Protein AF-A0A2N5Y005-F1 (afdb_monomer_lite)

Sequence (172 aa):
MRNVFRSSLVSGSMVYIIANILSASIPFALLPILTRYLRPEEYGEVAMFQMLLAALVAVAGLSVAGAAGRKYYDKDNSLEELRQFIAACLQILSISTFVLLTLLLIFHESLSRWIGLDVQWLFWGIFVAISLIIIQLRLSQWQVRKKAGQFGAFQVFHGAFVIPPKNNRGFE

Structure (mmCIF, N/CA/C/O backbone):
data_AF-A0A2N5Y005-F1
#
_entry.id   AF-A0A2N5Y005-F1
#
loop_
_atom_site.group_PDB
_atom_site.id
_atom_site.type_symbol
_atom_site.label_atom_id
_atom_site.label_alt_id
_atom_site.label_comp_id
_atom_site.label_asym_id
_atom_site.label_entity_id
_atom_site.label_seq_id
_atom_site.pdbx_PDB_ins_code
_atom_site.Cartn_x
_atom_site.Cartn_y
_atom_site.Cartn_z
_atom_site.occupancy
_atom_site.B_iso_or_equiv
_atom_site.auth_seq_id
_atom_site.auth_comp_id
_atom_site.auth_asym_id
_atom_site.auth_atom_id
_atom_site.pdbx_PDB_model_num
ATOM 1 N N . MET A 1 1 ? -2.401 -5.654 45.974 1.00 39.78 1 MET A N 1
ATOM 2 C CA . MET A 1 1 ? -2.276 -6.562 44.811 1.00 39.78 1 MET A CA 1
ATOM 3 C C . MET A 1 1 ? -3.545 -6.471 43.956 1.00 39.78 1 MET A C 1
ATOM 5 O O . MET A 1 1 ? -4.529 -7.114 44.280 1.00 39.78 1 MET A O 1
ATOM 9 N N . ARG A 1 2 ? -3.580 -5.619 42.916 1.00 38.72 2 ARG A N 1
ATOM 10 C CA . ARG A 1 2 ? -4.723 -5.481 41.979 1.00 38.72 2 ARG A CA 1
ATOM 11 C C . ARG A 1 2 ? -4.360 -6.155 40.653 1.00 38.72 2 ARG A C 1
ATOM 13 O O . ARG A 1 2 ? -3.857 -5.508 39.743 1.00 38.72 2 ARG A O 1
ATOM 20 N N . ASN A 1 3 ? -4.580 -7.465 40.582 1.00 53.88 3 ASN A N 1
ATOM 21 C CA . ASN A 1 3 ? -4.293 -8.307 39.420 1.00 53.88 3 ASN A CA 1
ATOM 22 C C . ASN A 1 3 ? -5.612 -8.846 38.850 1.00 53.88 3 ASN A C 1
ATOM 24 O O . ASN A 1 3 ? -6.028 -9.922 39.244 1.00 53.88 3 ASN A O 1
ATOM 28 N N . VAL A 1 4 ? -6.284 -8.099 37.958 1.00 52.97 4 VAL A N 1
ATOM 29 C CA . VAL A 1 4 ? -7.359 -8.660 37.096 1.00 52.97 4 VAL A CA 1
ATOM 30 C C . VAL A 1 4 ? -7.500 -7.925 35.742 1.00 52.97 4 VAL A C 1
ATOM 32 O O . VAL A 1 4 ? -7.942 -8.517 34.768 1.00 52.97 4 VAL A O 1
ATOM 35 N N . PHE A 1 5 ? -7.048 -6.671 35.591 1.00 48.41 5 PHE A N 1
ATOM 36 C CA . PHE A 1 5 ? -7.276 -5.884 34.355 1.00 48.41 5 PHE A CA 1
ATOM 37 C C . PHE A 1 5 ? -6.270 -6.094 33.197 1.00 48.41 5 PHE A C 1
ATOM 39 O O . PHE A 1 5 ? -6.376 -5.428 32.169 1.00 48.41 5 PHE A O 1
ATOM 46 N N . ARG A 1 6 ? -5.295 -7.009 33.317 1.00 49.53 6 ARG A N 1
ATOM 47 C CA . ARG A 1 6 ? -4.251 -7.221 32.287 1.00 49.53 6 ARG A CA 1
ATOM 48 C C . ARG A 1 6 ? -4.608 -8.230 31.184 1.00 49.53 6 ARG A C 1
ATOM 50 O O . ARG A 1 6 ? -3.934 -8.235 30.161 1.00 49.53 6 ARG A O 1
ATOM 57 N N . SER A 1 7 ? -5.653 -9.048 31.326 1.00 51.34 7 SER A N 1
ATOM 58 C CA . SER A 1 7 ? -5.914 -10.146 30.376 1.00 51.34 7 SER A CA 1
ATOM 59 C C . SER A 1 7 ? -6.491 -9.693 29.025 1.00 51.34 7 SER A C 1
ATOM 61 O O . SER A 1 7 ? -6.103 -10.244 27.997 1.00 51.34 7 SER A O 1
ATOM 63 N N . SER A 1 8 ? -7.351 -8.665 28.973 1.00 49.62 8 SER A N 1
ATOM 64 C CA . SER A 1 8 ? -7.983 -8.251 27.702 1.00 49.62 8 SER A CA 1
ATOM 65 C C . SER A 1 8 ? -7.108 -7.332 26.834 1.00 49.62 8 SER A C 1
ATOM 67 O O . SER A 1 8 ? -7.151 -7.427 25.609 1.00 49.62 8 SER A O 1
ATOM 69 N N . LEU A 1 9 ? -6.265 -6.490 27.447 1.00 52.00 9 LEU A N 1
ATOM 70 C CA . LEU A 1 9 ? -5.318 -5.605 26.745 1.00 52.00 9 LEU A CA 1
ATOM 71 C C . LEU A 1 9 ? -4.135 -6.371 26.145 1.00 52.00 9 LEU A C 1
ATOM 73 O O . LEU A 1 9 ? -3.714 -6.061 25.030 1.00 52.00 9 LEU A O 1
ATOM 77 N N . VAL A 1 10 ? -3.636 -7.384 26.859 1.00 56.62 10 VAL A N 1
ATOM 78 C CA . VAL A 1 10 ? -2.574 -8.272 26.367 1.00 56.62 10 VAL A CA 1
ATOM 79 C C . VAL A 1 10 ? -3.123 -9.178 25.263 1.00 56.62 10 VAL A C 1
ATOM 81 O O . VAL A 1 10 ? -2.525 -9.254 24.198 1.00 56.62 10 VAL A O 1
ATOM 84 N N . SER A 1 11 ? -4.307 -9.773 25.455 1.00 59.19 11 SER A N 1
ATOM 85 C CA . SER A 1 11 ? -4.930 -10.643 24.446 1.00 59.19 11 SER A CA 1
ATOM 86 C C . SER A 1 11 ? -5.268 -9.898 23.145 1.00 59.19 11 SER A C 1
ATOM 88 O O . SER A 1 11 ? -4.892 -10.343 22.063 1.00 59.19 11 SER A O 1
ATOM 90 N N . GLY A 1 12 ? -5.890 -8.714 23.230 1.00 61.34 12 GLY A N 1
ATOM 91 C CA . GLY A 1 12 ? -6.238 -7.922 22.046 1.00 61.34 12 GLY A CA 1
ATOM 92 C C . GLY A 1 12 ? -5.015 -7.444 21.260 1.00 61.34 12 GLY A C 1
ATOM 93 O O . GLY A 1 12 ? -4.981 -7.586 20.041 1.00 61.34 12 GLY A O 1
ATOM 94 N N . SER A 1 13 ? -3.993 -6.925 21.950 1.00 70.69 13 SER A N 1
ATOM 95 C CA . SER A 1 13 ? -2.748 -6.447 21.325 1.00 70.69 13 SER A CA 1
ATOM 96 C C . SER A 1 13 ? -1.946 -7.579 20.678 1.00 70.69 13 SER A C 1
ATOM 98 O O . SER A 1 13 ? -1.415 -7.392 19.584 1.00 70.69 13 SER A O 1
ATOM 100 N N . MET A 1 14 ? -1.918 -8.770 21.293 1.00 75.38 14 MET A N 1
ATOM 101 C CA . MET A 1 14 ? -1.288 -9.961 20.709 1.00 75.38 14 MET A CA 1
ATOM 102 C C . MET A 1 14 ? -1.894 -10.322 19.355 1.00 75.38 14 MET A C 1
ATOM 104 O O . MET A 1 14 ? -1.151 -10.627 18.430 1.00 75.38 14 MET A O 1
ATOM 108 N N . VAL A 1 15 ? -3.222 -10.254 19.209 1.00 72.25 15 VAL A N 1
ATOM 109 C CA . VAL A 1 15 ? -3.887 -10.579 17.936 1.00 72.25 15 VAL A CA 1
ATOM 110 C C . VAL A 1 15 ? -3.447 -9.623 16.825 1.00 72.25 15 VAL A C 1
ATOM 112 O O . VAL A 1 15 ? -3.157 -10.077 15.722 1.00 72.25 15 VAL A O 1
ATOM 115 N N . TYR A 1 16 ? -3.324 -8.322 17.108 1.00 68.75 16 TYR A N 1
ATOM 116 C CA . TYR A 1 16 ? -2.822 -7.353 16.126 1.00 68.75 16 TYR A CA 1
ATOM 117 C C . TYR A 1 16 ? -1.354 -7.601 15.763 1.00 68.75 16 TYR A C 1
ATOM 119 O O . TYR A 1 16 ? -0.997 -7.525 14.589 1.00 68.75 16 TYR A O 1
ATOM 127 N N . ILE A 1 17 ? -0.498 -7.905 16.744 1.00 77.69 17 ILE A N 1
ATOM 128 C CA . ILE A 1 17 ? 0.925 -8.189 16.502 1.00 77.69 17 ILE A CA 1
ATOM 129 C C . ILE A 1 17 ? 1.074 -9.457 15.655 1.00 77.69 17 ILE A C 1
ATOM 131 O O . ILE A 1 17 ? 1.759 -9.438 14.636 1.00 77.69 17 ILE A O 1
ATOM 135 N N . ILE A 1 18 ? 0.381 -10.533 16.030 1.00 79.19 18 ILE A N 1
ATOM 136 C CA . ILE A 1 18 ? 0.408 -11.811 15.314 1.00 79.19 18 ILE A CA 1
ATOM 137 C C . ILE A 1 18 ? -0.129 -11.638 13.887 1.00 79.19 18 ILE A C 1
ATOM 139 O O . ILE A 1 18 ? 0.509 -12.108 12.950 1.00 79.19 18 ILE A O 1
ATOM 143 N N . ALA A 1 19 ? -1.239 -10.917 13.693 1.00 73.94 19 ALA A N 1
ATOM 144 C CA . ALA A 1 19 ? -1.793 -10.651 12.363 1.00 73.94 19 ALA A CA 1
ATOM 145 C C . ALA A 1 19 ? -0.818 -9.878 11.458 1.00 73.94 19 ALA A C 1
ATOM 147 O O . ALA A 1 19 ? -0.651 -10.234 10.292 1.00 73.94 19 ALA A O 1
ATOM 148 N N . ASN A 1 20 ? -0.129 -8.868 11.999 1.00 75.56 20 ASN A N 1
ATOM 149 C CA . ASN A 1 20 ? 0.890 -8.127 11.255 1.00 75.56 20 ASN A CA 1
ATOM 150 C C . ASN A 1 20 ? 2.090 -9.014 10.890 1.00 75.56 20 ASN A C 1
ATOM 152 O O . ASN A 1 20 ? 2.533 -8.990 9.744 1.00 75.56 20 ASN A O 1
ATOM 156 N N . ILE A 1 21 ? 2.589 -9.827 11.830 1.00 81.06 21 ILE A N 1
ATOM 157 C CA . ILE A 1 21 ? 3.713 -10.745 11.582 1.00 81.06 21 ILE A CA 1
ATOM 158 C C . ILE A 1 21 ? 3.340 -11.784 10.520 1.00 81.06 21 ILE A C 1
ATOM 160 O O . ILE A 1 21 ? 4.115 -12.003 9.589 1.00 81.06 21 ILE A O 1
ATOM 164 N N . LEU A 1 22 ? 2.155 -12.397 10.612 1.00 77.56 22 LEU A N 1
ATOM 165 C CA . LEU A 1 22 ? 1.670 -13.345 9.603 1.00 77.56 22 LEU A CA 1
ATOM 166 C C . LEU A 1 22 ? 1.527 -12.684 8.229 1.00 77.56 22 LEU A C 1
ATOM 168 O O . LEU A 1 22 ? 1.987 -13.227 7.231 1.00 77.56 22 LEU A O 1
ATOM 172 N N . SER A 1 23 ? 0.950 -11.484 8.167 1.00 73.69 23 SER A N 1
ATOM 173 C CA . SER A 1 23 ? 0.810 -10.766 6.900 1.00 73.69 23 SER A CA 1
ATOM 174 C C . SER A 1 23 ? 2.157 -10.383 6.280 1.00 73.69 23 SER A C 1
ATOM 176 O O . SER A 1 23 ? 2.250 -10.342 5.057 1.00 73.69 23 SER A O 1
ATOM 178 N N . ALA A 1 24 ? 3.182 -10.093 7.087 1.00 76.31 24 ALA A N 1
ATOM 179 C CA . ALA A 1 24 ? 4.519 -9.741 6.605 1.00 76.31 24 ALA A CA 1
ATOM 180 C C . ALA A 1 24 ? 5.369 -10.967 6.227 1.00 76.31 24 ALA A C 1
ATOM 182 O O . ALA A 1 24 ? 6.251 -10.878 5.375 1.00 76.31 24 ALA A O 1
ATOM 183 N N . SER A 1 25 ? 5.102 -12.125 6.833 1.00 78.94 25 SER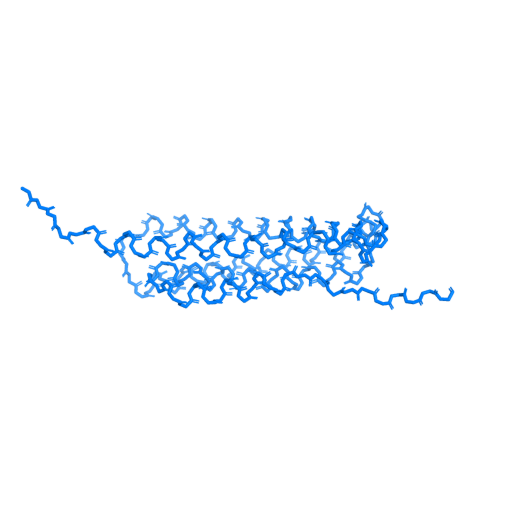 A N 1
ATOM 184 C CA . SER A 1 25 ? 5.840 -13.362 6.552 1.00 78.94 25 SER A CA 1
ATOM 185 C C . SER A 1 25 ? 5.429 -14.020 5.236 1.00 78.94 25 SER A C 1
ATOM 187 O O . SER A 1 25 ? 6.258 -14.697 4.635 1.00 78.94 25 SER A O 1
ATOM 189 N N . ILE A 1 26 ? 4.213 -13.767 4.736 1.00 77.81 26 ILE A N 1
ATOM 190 C CA . ILE A 1 26 ? 3.773 -14.241 3.414 1.00 77.81 26 ILE A CA 1
ATOM 191 C C . ILE A 1 26 ? 4.687 -13.735 2.279 1.00 77.81 26 ILE A C 1
ATOM 193 O O . ILE A 1 26 ? 5.285 -14.576 1.605 1.00 77.81 26 I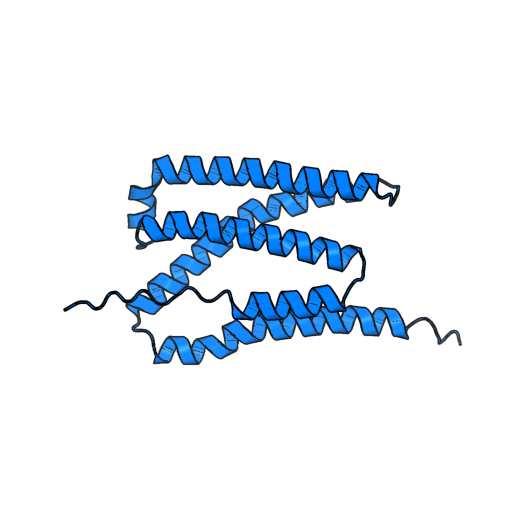LE A O 1
ATOM 197 N N . PRO A 1 27 ? 4.864 -12.413 2.054 1.00 70.00 27 PRO A N 1
ATOM 198 C CA . PRO A 1 27 ? 5.745 -11.929 0.994 1.00 70.00 27 PRO A CA 1
ATOM 199 C C . PRO A 1 27 ? 7.201 -12.353 1.218 1.00 70.00 27 PRO A C 1
ATOM 201 O O . PRO A 1 27 ? 7.883 -12.677 0.252 1.00 70.00 27 PRO A O 1
ATOM 204 N N . PHE A 1 28 ? 7.661 -12.445 2.472 1.00 78.00 28 PHE A N 1
ATOM 205 C CA . PHE A 1 28 ? 9.010 -12.921 2.794 1.00 78.00 28 PHE A CA 1
ATOM 206 C C . PHE A 1 28 ? 9.236 -14.388 2.397 1.00 78.00 28 PHE A C 1
ATOM 208 O O . PHE A 1 28 ? 10.248 -14.710 1.779 1.00 78.00 28 PHE A O 1
ATOM 215 N N . ALA A 1 29 ? 8.283 -15.274 2.696 1.00 79.94 29 ALA A N 1
ATOM 216 C CA . ALA A 1 29 ? 8.332 -16.676 2.282 1.00 79.94 29 ALA A CA 1
ATOM 217 C C . ALA A 1 29 ? 8.223 -16.836 0.759 1.00 79.94 29 ALA A C 1
ATOM 219 O O . ALA A 1 29 ? 8.727 -17.808 0.198 1.00 79.94 29 ALA A O 1
ATOM 220 N N . LEU A 1 30 ? 7.591 -15.873 0.083 1.00 73.62 30 LEU A N 1
ATOM 221 C CA . LEU A 1 30 ? 7.469 -15.878 -1.365 1.00 73.62 30 LEU A CA 1
ATOM 222 C C . LEU A 1 30 ? 8.739 -15.434 -2.093 1.00 73.62 30 LEU A C 1
ATOM 224 O O . LEU A 1 30 ? 8.933 -15.850 -3.232 1.00 73.62 30 LEU A O 1
ATOM 228 N N . LEU A 1 31 ? 9.612 -14.638 -1.465 1.00 75.50 31 LEU A N 1
ATOM 229 C CA . LEU A 1 31 ? 10.877 -14.192 -2.064 1.00 75.50 31 LEU A CA 1
ATOM 230 C C . LEU A 1 31 ? 11.714 -15.347 -2.649 1.00 75.50 31 LEU A C 1
ATOM 232 O O . LEU A 1 31 ? 12.024 -15.275 -3.835 1.00 75.50 31 LEU A O 1
ATOM 236 N N . PRO A 1 32 ? 12.045 -16.430 -1.912 1.00 74.75 32 PRO A N 1
ATOM 237 C CA . PRO A 1 32 ? 12.826 -17.544 -2.463 1.00 74.75 32 PRO A CA 1
ATOM 238 C C . PRO A 1 32 ? 12.106 -18.321 -3.576 1.00 74.75 32 PRO A C 1
ATOM 240 O O . PRO A 1 32 ? 12.751 -18.971 -4.396 1.00 74.75 32 PRO A O 1
ATOM 243 N N . ILE A 1 33 ? 10.770 -18.276 -3.616 1.00 76.50 33 ILE A N 1
ATOM 244 C CA . ILE A 1 33 ? 9.982 -18.880 -4.697 1.00 76.50 33 ILE A CA 1
ATOM 245 C C . ILE A 1 33 ? 10.078 -17.988 -5.939 1.00 76.50 33 ILE A C 1
ATOM 247 O O . ILE A 1 33 ? 10.427 -18.466 -7.015 1.00 76.50 33 ILE A O 1
ATOM 251 N N . LEU A 1 34 ? 9.835 -16.686 -5.782 1.00 66.12 34 LEU A N 1
ATOM 252 C CA . LEU A 1 34 ? 9.917 -15.693 -6.851 1.00 66.12 34 LEU A CA 1
ATOM 253 C C . LEU A 1 34 ? 11.309 -15.678 -7.493 1.00 66.12 34 LEU A C 1
ATOM 255 O O . LEU A 1 34 ? 11.400 -15.740 -8.712 1.00 66.12 34 LEU A O 1
ATOM 259 N N . THR A 1 35 ? 12.385 -15.696 -6.703 1.00 72.00 35 THR A N 1
ATOM 260 C CA . THR A 1 35 ? 13.763 -15.685 -7.227 1.00 72.00 35 THR A CA 1
ATOM 261 C C . THR A 1 35 ? 14.164 -16.971 -7.950 1.00 72.00 35 THR A C 1
ATOM 263 O O . THR A 1 35 ? 15.114 -16.954 -8.727 1.00 72.00 35 THR A O 1
ATOM 266 N N . ARG A 1 36 ? 13.456 -18.086 -7.726 1.00 73.19 36 ARG A N 1
ATOM 267 C CA . ARG A 1 36 ? 13.682 -19.348 -8.447 1.00 73.19 36 ARG A CA 1
ATOM 268 C C . ARG A 1 36 ? 12.839 -19.467 -9.719 1.00 73.19 36 ARG A C 1
ATOM 270 O O . ARG A 1 36 ? 13.262 -20.134 -10.658 1.00 73.19 36 ARG A O 1
ATOM 277 N N . TYR A 1 37 ? 11.643 -18.879 -9.731 1.00 72.38 37 TYR A N 1
ATOM 278 C CA . TYR A 1 37 ? 10.674 -19.014 -10.826 1.00 72.38 37 TYR A CA 1
ATOM 279 C C . TYR A 1 37 ? 10.672 -17.847 -11.821 1.00 72.38 37 TYR A C 1
ATOM 281 O O . TYR A 1 37 ? 10.118 -18.005 -12.911 1.00 72.38 37 TYR A O 1
ATOM 289 N N . LEU A 1 38 ? 11.241 -16.696 -11.459 1.00 69.19 38 LEU A N 1
ATOM 290 C CA . LEU A 1 38 ? 11.331 -15.514 -12.316 1.00 69.19 38 LEU A CA 1
ATOM 291 C C . LEU A 1 38 ? 12.764 -15.307 -12.790 1.00 69.19 38 LEU A C 1
ATOM 293 O O . LEU A 1 38 ? 13.719 -15.463 -12.026 1.00 69.19 38 LEU A O 1
ATOM 297 N N . ARG A 1 39 ? 12.905 -14.901 -14.050 1.00 77.25 39 ARG A N 1
ATOM 298 C CA . ARG A 1 39 ? 14.172 -14.376 -14.560 1.00 77.25 39 ARG A CA 1
ATOM 299 C C . ARG A 1 39 ? 14.490 -13.034 -13.883 1.00 77.25 39 ARG A C 1
ATOM 301 O O . ARG A 1 39 ? 13.566 -12.347 -13.437 1.00 77.25 39 ARG A O 1
ATOM 308 N N . PRO A 1 40 ? 15.769 -12.623 -13.823 1.00 73.88 40 PRO A N 1
ATOM 309 C CA . PRO A 1 40 ? 16.162 -11.344 -13.231 1.00 73.88 40 PRO A CA 1
ATOM 310 C C . PRO A 1 40 ? 15.394 -10.143 -13.801 1.00 73.88 40 PRO A C 1
ATOM 312 O O . PRO A 1 40 ? 15.036 -9.245 -13.041 1.00 73.88 40 PRO A O 1
ATOM 315 N N . GLU A 1 41 ? 15.085 -10.150 -15.104 1.00 74.69 41 GLU A N 1
ATOM 316 C CA . GLU A 1 41 ? 14.300 -9.082 -15.738 1.00 74.69 41 GLU A CA 1
ATOM 317 C C . GLU A 1 41 ? 12.854 -9.032 -15.213 1.00 74.69 41 GLU A C 1
ATOM 319 O O . GLU A 1 41 ? 12.359 -7.973 -14.837 1.00 74.69 41 GLU A O 1
ATOM 324 N N . GLU A 1 42 ? 12.192 -10.188 -15.111 1.00 73.44 42 GLU A N 1
ATOM 325 C CA . GLU A 1 42 ? 10.796 -10.300 -14.661 1.00 73.44 42 GLU A CA 1
ATOM 326 C C . GLU A 1 42 ? 10.652 -9.954 -13.170 1.00 73.44 42 GLU A C 1
ATOM 328 O O . GLU A 1 42 ? 9.662 -9.360 -12.745 1.00 73.44 42 GLU A O 1
ATOM 333 N N . TYR A 1 43 ? 11.660 -10.291 -12.360 1.00 76.88 43 TYR A N 1
ATOM 334 C CA . TYR A 1 43 ? 11.717 -9.874 -10.960 1.00 76.88 43 TYR A CA 1
ATOM 335 C C . TYR A 1 43 ? 11.937 -8.357 -10.823 1.00 76.88 43 TYR A C 1
ATOM 337 O O . TYR A 1 43 ? 11.376 -7.732 -9.921 1.00 76.88 43 TYR A O 1
ATOM 345 N N . GLY A 1 44 ? 12.706 -7.756 -11.738 1.00 79.56 44 GLY A N 1
ATOM 346 C CA . GLY A 1 44 ? 12.901 -6.310 -11.821 1.00 79.56 44 GLY A CA 1
ATOM 347 C C . GLY A 1 44 ? 11.588 -5.554 -12.032 1.00 79.56 44 GLY A C 1
ATOM 348 O O . GLY A 1 44 ? 11.297 -4.624 -11.281 1.00 79.56 44 GLY A O 1
ATOM 349 N N . GLU A 1 45 ? 10.750 -5.996 -12.975 1.00 81.50 45 GLU A N 1
ATOM 350 C CA . GLU A 1 45 ? 9.426 -5.397 -13.216 1.00 81.50 45 GLU A CA 1
ATOM 351 C C . GLU A 1 45 ? 8.531 -5.457 -11.966 1.00 81.50 45 GLU A C 1
ATOM 353 O O . GLU A 1 45 ? 7.923 -4.459 -11.571 1.00 81.50 45 GLU A O 1
ATOM 358 N N . VAL A 1 46 ? 8.496 -6.608 -11.287 1.00 80.56 46 VAL A N 1
ATOM 359 C CA . VAL A 1 46 ? 7.730 -6.804 -10.044 1.00 80.56 46 VAL A CA 1
ATOM 360 C C . VAL A 1 46 ? 8.212 -5.863 -8.937 1.00 80.56 46 VAL A C 1
ATOM 362 O O . VAL A 1 46 ? 7.395 -5.245 -8.250 1.00 80.56 46 VAL A O 1
ATOM 365 N N . ALA A 1 47 ? 9.528 -5.727 -8.767 1.00 81.38 47 ALA A N 1
ATOM 366 C CA . ALA A 1 47 ? 10.116 -4.845 -7.764 1.00 81.38 47 ALA A CA 1
ATOM 367 C C . ALA A 1 47 ? 9.815 -3.366 -8.055 1.00 81.38 47 ALA A C 1
ATOM 369 O O . ALA A 1 47 ? 9.423 -2.626 -7.149 1.00 81.38 47 ALA A O 1
ATOM 370 N N . MET A 1 48 ? 9.921 -2.942 -9.319 1.00 85.81 48 MET A N 1
ATOM 371 C CA . MET A 1 48 ? 9.570 -1.582 -9.740 1.00 85.81 48 MET A CA 1
ATOM 372 C C . MET A 1 48 ? 8.082 -1.293 -9.530 1.00 85.81 48 MET A C 1
ATOM 374 O O . MET A 1 48 ? 7.719 -0.218 -9.048 1.00 85.81 48 MET A O 1
ATOM 378 N N . PHE A 1 49 ? 7.215 -2.267 -9.811 1.00 84.44 49 PHE A N 1
ATOM 379 C CA . PHE A 1 49 ? 5.784 -2.143 -9.560 1.00 84.44 49 PHE A CA 1
ATOM 380 C C . PHE A 1 49 ? 5.477 -2.025 -8.060 1.00 84.44 49 PHE A C 1
ATOM 382 O O . PHE A 1 49 ? 4.685 -1.174 -7.659 1.00 84.44 49 PHE A O 1
ATOM 389 N N . GLN A 1 50 ? 6.141 -2.809 -7.205 1.00 82.69 50 GLN A N 1
ATOM 390 C CA . GLN A 1 50 ? 6.005 -2.669 -5.751 1.00 82.69 50 GLN A CA 1
ATOM 391 C C . GLN A 1 50 ? 6.487 -1.308 -5.243 1.00 82.69 50 GLN A C 1
ATOM 393 O O . GLN A 1 50 ? 5.838 -0.718 -4.379 1.00 82.69 50 GLN A O 1
ATOM 398 N N . MET A 1 51 ? 7.588 -0.784 -5.785 1.00 85.94 51 MET A N 1
ATOM 399 C CA . MET A 1 51 ? 8.083 0.548 -5.439 1.00 85.94 51 MET A CA 1
ATOM 400 C C . MET A 1 51 ? 7.076 1.637 -5.831 1.00 85.94 51 MET A C 1
ATOM 402 O O . MET A 1 51 ? 6.777 2.518 -5.022 1.00 85.94 51 MET A O 1
ATOM 406 N N . LEU A 1 52 ? 6.496 1.540 -7.032 1.00 86.69 52 LEU A N 1
ATOM 407 C CA . LEU A 1 52 ? 5.422 2.424 -7.486 1.00 86.69 52 LEU A CA 1
ATOM 408 C C . LEU A 1 52 ? 4.216 2.358 -6.541 1.00 86.69 52 LEU A C 1
ATOM 410 O O . LEU A 1 52 ? 3.731 3.396 -6.091 1.00 86.69 52 LEU A O 1
ATOM 414 N N . LEU A 1 53 ? 3.753 1.153 -6.197 1.00 85.50 53 LEU A N 1
ATOM 415 C CA . LEU A 1 53 ? 2.648 0.967 -5.257 1.00 85.50 53 LEU A CA 1
ATOM 416 C C . LEU A 1 53 ? 2.951 1.581 -3.890 1.00 85.50 53 LEU A C 1
ATOM 418 O O . LEU A 1 53 ? 2.102 2.279 -3.340 1.00 85.50 53 LEU A O 1
ATOM 422 N N . ALA A 1 54 ? 4.151 1.365 -3.349 1.00 85.06 54 ALA A N 1
ATOM 423 C CA . ALA A 1 54 ? 4.559 1.938 -2.072 1.00 85.06 54 ALA A CA 1
ATOM 424 C C . ALA A 1 54 ? 4.539 3.473 -2.111 1.00 85.06 54 ALA A C 1
ATOM 426 O O . ALA A 1 54 ? 4.026 4.098 -1.184 1.00 85.06 54 ALA A O 1
ATOM 427 N N . ALA A 1 55 ? 5.023 4.083 -3.197 1.00 85.75 55 ALA A N 1
ATOM 428 C CA . ALA A 1 55 ? 4.984 5.530 -3.384 1.00 85.75 55 ALA A CA 1
ATOM 429 C C . ALA A 1 55 ? 3.542 6.063 -3.465 1.00 85.75 55 ALA A C 1
ATOM 431 O O . ALA A 1 55 ? 3.192 7.003 -2.751 1.00 85.75 55 ALA A O 1
ATOM 432 N N . LEU A 1 56 ? 2.682 5.433 -4.274 1.00 83.62 56 LEU A N 1
ATOM 433 C CA . LEU A 1 56 ? 1.270 5.813 -4.413 1.00 83.62 56 LEU A CA 1
ATOM 434 C C . LEU A 1 56 ? 0.520 5.697 -3.079 1.00 83.62 56 LEU A C 1
ATOM 436 O O . LEU A 1 56 ? -0.191 6.618 -2.671 1.00 83.62 56 LEU A O 1
ATOM 440 N N . VAL A 1 57 ? 0.720 4.586 -2.367 1.00 83.12 57 VAL A N 1
ATOM 441 C CA . VAL A 1 57 ? 0.121 4.348 -1.051 1.00 83.12 57 VAL A CA 1
ATOM 442 C C . VAL A 1 57 ? 0.683 5.307 -0.005 1.00 83.12 57 VAL A C 1
ATOM 444 O O . VAL A 1 57 ? -0.070 5.716 0.866 1.00 83.12 57 VAL A O 1
ATOM 447 N N . ALA A 1 58 ? 1.951 5.718 -0.071 1.00 83.94 58 ALA A N 1
ATOM 448 C CA . ALA A 1 58 ? 2.513 6.702 0.857 1.00 83.94 58 ALA A CA 1
ATOM 449 C C . ALA A 1 58 ? 1.897 8.096 0.658 1.00 83.94 58 ALA A C 1
ATOM 451 O O . ALA A 1 58 ? 1.457 8.721 1.626 1.00 83.94 58 ALA A O 1
ATOM 452 N N . VAL A 1 59 ? 1.793 8.552 -0.596 1.00 77.62 59 VAL A N 1
ATOM 453 C CA . VAL A 1 59 ? 1.152 9.833 -0.945 1.00 77.62 59 VAL A CA 1
ATOM 454 C C . VAL A 1 59 ? -0.304 9.848 -0.480 1.00 77.62 59 VAL A C 1
ATOM 456 O O . VAL A 1 59 ? -0.759 10.815 0.131 1.00 77.62 59 VAL A O 1
ATOM 459 N N . ALA A 1 60 ? -1.029 8.754 -0.698 1.00 72.19 60 ALA A N 1
ATOM 460 C CA . ALA A 1 60 ? -2.402 8.628 -0.230 1.00 72.19 60 ALA A CA 1
ATOM 461 C C . ALA A 1 60 ? -2.524 8.274 1.268 1.00 72.19 60 ALA A C 1
ATOM 463 O O . ALA A 1 60 ? -3.543 8.535 1.895 1.00 72.19 60 ALA A O 1
ATOM 464 N N . GLY A 1 61 ? -1.494 7.717 1.897 1.00 67.81 61 GLY A N 1
ATOM 465 C CA . GLY A 1 61 ? -1.447 7.431 3.334 1.00 67.81 61 GLY A CA 1
ATOM 466 C C . GLY A 1 61 ? -1.387 8.713 4.161 1.00 67.81 61 GLY A C 1
ATOM 467 O O . GLY A 1 61 ? -1.972 8.793 5.245 1.00 67.81 61 GLY A O 1
ATOM 468 N N . LEU A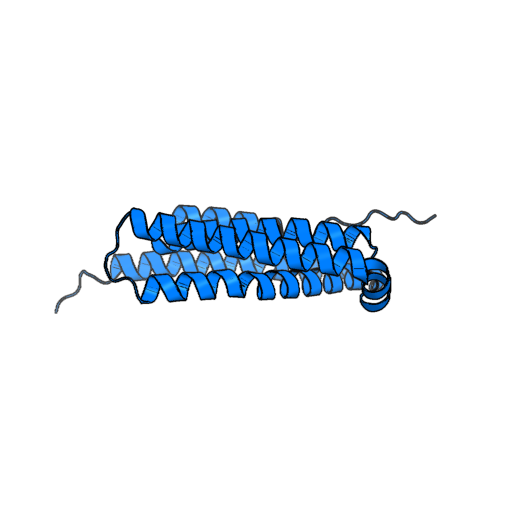 1 62 ? -0.798 9.769 3.593 1.00 67.88 62 LEU A N 1
ATOM 469 C CA . LEU A 1 62 ? -0.858 11.128 4.130 1.00 67.88 62 LEU A CA 1
ATOM 470 C C . LEU A 1 62 ? -2.310 11.604 4.332 1.00 67.88 62 LEU A C 1
ATOM 472 O O . LEU A 1 62 ? -2.601 12.360 5.259 1.00 67.88 62 LEU A O 1
ATOM 476 N N . SER A 1 63 ? -3.248 11.099 3.522 1.00 69.06 63 SER A N 1
ATOM 477 C CA . SER A 1 63 ? -4.684 11.370 3.649 1.00 69.06 63 SER A CA 1
ATOM 478 C C . SER A 1 63 ? -5.274 10.832 4.955 1.00 69.06 63 SER A C 1
ATOM 480 O O . SER A 1 63 ? -6.094 11.496 5.591 1.00 69.06 63 SER A O 1
ATOM 482 N N . VAL A 1 64 ? -4.822 9.653 5.388 1.00 66.94 64 VAL A N 1
ATOM 483 C CA . VAL A 1 64 ? -5.248 9.027 6.648 1.00 66.94 64 VAL A CA 1
ATOM 484 C C . VAL A 1 64 ? -4.661 9.778 7.841 1.00 66.94 64 VAL A C 1
ATOM 486 O O . VAL A 1 64 ? -5.368 10.015 8.819 1.00 66.94 64 VAL A O 1
ATOM 489 N N . ALA A 1 65 ? -3.400 10.212 7.747 1.00 67.00 65 ALA A N 1
ATOM 490 C CA . ALA A 1 65 ? -2.762 11.036 8.774 1.00 67.00 65 ALA A CA 1
ATOM 491 C C . ALA A 1 65 ? -3.480 12.388 8.953 1.00 67.00 65 ALA A C 1
ATOM 493 O O . ALA A 1 65 ? -3.759 12.791 10.082 1.00 67.00 65 ALA A O 1
ATOM 494 N N . GLY A 1 66 ? -3.865 13.048 7.854 1.00 65.19 66 GLY A N 1
ATOM 495 C CA . GLY A 1 66 ? -4.637 14.295 7.893 1.00 65.19 66 GLY A CA 1
ATOM 496 C C . GLY A 1 66 ? -6.025 14.132 8.523 1.00 65.19 66 GLY A C 1
ATOM 497 O O . GLY A 1 66 ? -6.448 14.960 9.333 1.00 65.19 66 GLY A O 1
ATOM 498 N N . ALA A 1 67 ? -6.725 13.036 8.220 1.00 67.88 67 ALA A N 1
ATOM 499 C CA . ALA A 1 67 ? -8.007 12.726 8.851 1.00 67.88 67 ALA A CA 1
ATOM 500 C C . ALA A 1 67 ? -7.856 12.369 10.343 1.00 67.88 67 ALA A C 1
ATOM 502 O O . ALA A 1 67 ? -8.690 12.758 11.163 1.00 67.88 67 ALA A O 1
ATOM 503 N N . ALA A 1 68 ? -6.780 11.667 10.715 1.00 64.12 68 ALA A N 1
ATOM 504 C CA . ALA A 1 68 ? -6.482 11.328 12.106 1.00 64.12 68 ALA A CA 1
ATOM 505 C C . ALA A 1 68 ? -6.162 12.576 12.942 1.00 64.12 68 ALA A C 1
ATOM 507 O O . ALA A 1 68 ? -6.571 12.648 14.099 1.00 64.12 68 ALA A O 1
ATOM 508 N N . GLY A 1 69 ? -5.516 13.581 12.338 1.00 61.44 69 GLY A N 1
ATOM 509 C CA . GLY A 1 69 ? -5.306 14.894 12.945 1.00 61.44 69 GLY A CA 1
ATOM 510 C C . GLY A 1 69 ? -6.616 15.564 13.365 1.00 61.44 69 GLY A C 1
ATOM 511 O O . GLY A 1 69 ? -6.717 16.016 14.500 1.00 61.44 69 GLY A O 1
ATOM 512 N N . ARG A 1 70 ? -7.660 15.545 12.519 1.00 65.19 70 ARG A N 1
ATOM 513 C CA . ARG A 1 70 ? -8.988 16.063 12.913 1.00 65.19 70 ARG A CA 1
ATOM 514 C C . ARG A 1 70 ? -9.595 15.285 14.077 1.00 65.19 70 ARG A C 1
ATOM 516 O O . ARG A 1 70 ? -10.072 15.894 15.024 1.00 65.19 70 ARG A O 1
ATOM 523 N N . LYS A 1 71 ? -9.508 13.951 14.039 1.00 62.94 71 LYS A N 1
ATOM 524 C CA . LYS A 1 71 ? -10.005 13.078 15.113 1.00 62.94 71 LYS A CA 1
ATOM 525 C C . LYS A 1 71 ? -9.337 13.350 16.469 1.00 62.94 71 LYS A C 1
ATOM 527 O O . LYS A 1 71 ? -9.949 13.119 17.498 1.00 62.94 71 LYS A O 1
ATOM 532 N N . TYR A 1 72 ? -8.081 13.797 16.487 1.00 56.25 72 TYR A N 1
ATOM 533 C CA . TYR A 1 72 ? -7.363 14.076 17.735 1.00 56.25 72 TYR A CA 1
ATOM 534 C C . TYR A 1 72 ? -7.821 15.379 18.417 1.00 56.25 72 TYR A C 1
ATOM 536 O O . TYR A 1 72 ? -7.628 15.540 19.620 1.00 56.25 72 TYR A O 1
ATOM 544 N N . TYR A 1 73 ? -8.415 16.306 17.660 1.00 57.94 73 TYR A N 1
ATOM 545 C CA . TYR A 1 73 ? -8.878 17.599 18.173 1.00 57.94 73 TYR A CA 1
ATOM 546 C C . TYR A 1 73 ? -10.354 17.609 18.588 1.00 57.94 73 TYR A C 1
ATOM 548 O O . TYR A 1 73 ? -10.742 18.463 19.385 1.00 57.94 73 TYR A O 1
ATOM 556 N N . ASP A 1 74 ? -11.142 16.651 18.106 1.00 60.81 74 ASP A N 1
ATOM 557 C CA . ASP A 1 74 ? -12.545 16.472 18.474 1.00 60.81 74 ASP A CA 1
ATOM 558 C C . ASP A 1 74 ? -12.652 15.544 19.698 1.00 60.81 74 ASP A C 1
ATOM 560 O O . ASP A 1 74 ? -12.048 14.471 19.759 1.00 60.81 74 ASP A O 1
ATOM 564 N N . LYS A 1 75 ? -13.302 16.032 20.760 1.00 54.19 75 LYS A N 1
ATOM 565 C CA . LYS A 1 75 ? -13.223 15.452 22.113 1.00 54.19 75 LYS A CA 1
ATOM 566 C C . LYS A 1 75 ? -14.335 14.450 22.440 1.00 54.19 75 LYS A C 1
ATOM 568 O O . LYS A 1 75 ? -14.350 13.971 23.575 1.00 54.19 75 LYS A O 1
ATOM 573 N N . ASP A 1 76 ? -15.229 14.095 21.516 1.00 56.00 76 ASP A N 1
ATOM 574 C CA . ASP A 1 76 ? -16.474 13.412 21.874 1.00 56.00 76 ASP A CA 1
ATOM 575 C C . ASP A 1 76 ? -16.782 12.201 20.977 1.00 56.00 76 ASP A C 1
ATOM 577 O O . ASP A 1 76 ? -17.458 12.317 19.961 1.00 56.00 76 ASP A O 1
ATOM 581 N N . ASN A 1 77 ? -16.326 11.009 21.403 1.00 58.69 77 ASN A N 1
ATOM 582 C CA . ASN A 1 77 ? -16.393 9.707 20.703 1.00 58.69 77 ASN A CA 1
ATOM 583 C C . ASN A 1 77 ? -17.816 9.265 20.273 1.00 58.69 77 ASN A C 1
ATOM 585 O O . ASN A 1 77 ? -18.352 8.257 20.745 1.00 58.69 77 ASN A O 1
ATOM 589 N N . SER A 1 78 ? -18.427 9.982 19.342 1.00 66.06 78 SER A N 1
ATOM 590 C CA . SER A 1 78 ? -19.775 9.769 18.840 1.00 66.06 78 SER A CA 1
ATOM 591 C C . SER A 1 78 ? -19.737 9.075 17.476 1.00 66.06 78 SER A C 1
ATOM 593 O O . SER A 1 78 ? -18.745 9.098 16.742 1.00 66.06 78 SER A O 1
ATOM 595 N N . LEU A 1 79 ? -20.842 8.418 17.109 1.00 68.19 79 LEU A N 1
ATOM 596 C CA . LEU A 1 79 ? -21.010 7.822 15.775 1.00 68.19 79 LEU A CA 1
ATOM 597 C C . LEU A 1 79 ? -20.851 8.860 14.646 1.00 68.19 79 LEU A C 1
ATOM 599 O O . LEU A 1 79 ? -20.437 8.500 13.541 1.00 68.19 79 LEU A O 1
ATOM 603 N N . GLU A 1 80 ? -21.149 10.126 14.944 1.00 70.12 80 GLU A N 1
ATOM 604 C CA . GLU A 1 80 ? -21.016 11.278 14.054 1.00 70.12 80 GLU A CA 1
ATOM 605 C C . GLU A 1 80 ? -19.544 11.529 13.683 1.00 70.12 80 GLU A C 1
ATOM 607 O O . GLU A 1 80 ? -19.211 11.600 12.499 1.00 70.12 80 GLU A O 1
ATOM 612 N N . GLU A 1 81 ? -18.636 11.549 14.664 1.00 71.12 81 GLU A N 1
ATOM 613 C CA . GLU A 1 81 ? -17.197 11.761 14.436 1.00 71.12 81 GLU A CA 1
ATOM 614 C C . GLU A 1 81 ? -16.589 10.664 13.560 1.00 71.12 81 GLU A C 1
ATOM 616 O O . GLU A 1 81 ? -15.769 10.926 12.679 1.00 71.12 81 GLU A O 1
ATOM 621 N N . LEU A 1 82 ? -17.015 9.412 13.749 1.00 70.88 82 LEU A N 1
ATOM 622 C CA . LEU A 1 82 ? -16.532 8.313 12.919 1.00 70.88 82 LEU A CA 1
ATOM 623 C C . LEU A 1 82 ? -16.967 8.474 11.461 1.00 70.88 82 LEU A C 1
ATOM 625 O O . LEU A 1 82 ? -16.193 8.184 10.546 1.00 70.88 82 LEU A O 1
ATOM 629 N N . ARG A 1 83 ? -18.200 8.941 11.242 1.00 74.06 83 ARG A N 1
ATOM 630 C CA . ARG A 1 83 ? -18.724 9.237 9.908 1.00 74.06 83 ARG A CA 1
ATOM 631 C C . ARG A 1 83 ? -17.955 10.391 9.272 1.00 74.06 83 ARG A C 1
ATOM 633 O O . ARG A 1 83 ? -17.577 10.274 8.109 1.00 74.06 83 ARG A O 1
ATOM 640 N N . GLN A 1 84 ? -17.670 11.450 10.027 1.00 75.88 84 GLN A N 1
ATOM 641 C CA . GLN A 1 84 ? -16.879 12.589 9.557 1.00 75.88 84 GLN A CA 1
ATOM 642 C C . GLN A 1 84 ? -15.426 12.202 9.251 1.00 75.88 84 GLN A C 1
ATOM 644 O O . GLN A 1 84 ? -14.889 12.613 8.226 1.00 75.88 84 GLN A O 1
ATOM 649 N N . PHE A 1 85 ? -14.812 11.343 10.068 1.00 77.31 85 PHE A N 1
ATOM 650 C CA . PHE A 1 85 ? -13.482 10.791 9.814 1.00 77.31 85 PHE A CA 1
ATOM 651 C C . PHE A 1 85 ? -13.448 9.970 8.519 1.00 77.31 85 PHE A C 1
ATOM 653 O O . PHE A 1 85 ? -12.580 10.182 7.676 1.00 77.31 85 PHE A O 1
ATOM 660 N N . ILE A 1 86 ? -14.411 9.061 8.323 1.00 76.69 86 ILE A N 1
ATOM 661 C CA . ILE A 1 86 ? -14.508 8.268 7.087 1.00 76.69 86 ILE A CA 1
ATOM 662 C C . ILE A 1 86 ? -14.748 9.181 5.881 1.00 76.69 86 ILE A C 1
ATOM 664 O O . ILE A 1 86 ? -14.108 8.996 4.848 1.00 76.69 86 ILE A O 1
ATOM 668 N N . ALA A 1 87 ? -15.632 10.173 6.009 1.00 80.06 87 ALA A N 1
ATOM 669 C CA . ALA A 1 87 ? -15.911 11.131 4.947 1.00 80.06 87 ALA A CA 1
ATOM 670 C C . ALA A 1 87 ? -14.661 11.941 4.575 1.00 80.06 87 ALA A C 1
ATOM 672 O O . ALA A 1 87 ? -14.351 12.059 3.394 1.00 80.06 87 ALA A O 1
ATOM 673 N N . ALA A 1 88 ? -13.897 12.422 5.561 1.00 82.06 88 ALA A N 1
ATOM 674 C CA . ALA A 1 88 ? -12.633 13.116 5.328 1.00 82.06 88 ALA A CA 1
ATOM 675 C C . ALA A 1 88 ? -11.609 12.207 4.632 1.00 82.06 88 ALA A C 1
ATOM 677 O O . ALA A 1 88 ? -11.009 12.617 3.641 1.00 82.06 88 ALA A O 1
ATOM 678 N N . CYS A 1 89 ? -11.453 10.960 5.086 1.00 79.19 89 CYS A N 1
ATOM 679 C CA . CYS A 1 89 ? -10.586 9.979 4.431 1.00 79.19 89 CYS A CA 1
ATOM 680 C C . CYS A 1 89 ? -10.979 9.742 2.967 1.00 79.19 89 CYS A C 1
ATOM 682 O O . CYS A 1 89 ? -10.115 9.768 2.096 1.00 79.19 89 CYS A O 1
ATOM 684 N N . LEU A 1 90 ? -12.270 9.536 2.684 1.00 81.88 90 LEU A N 1
ATOM 685 C CA . LEU A 1 90 ? -12.768 9.315 1.322 1.00 81.88 90 LEU A CA 1
ATOM 686 C C . LEU A 1 90 ? -12.622 10.558 0.440 1.00 81.88 90 LEU A C 1
ATOM 688 O O . LEU A 1 90 ? -12.283 10.435 -0.736 1.00 81.88 90 LEU A O 1
ATOM 692 N N . GLN A 1 91 ? -12.847 11.749 0.994 1.00 83.12 91 GLN A N 1
ATOM 693 C CA . GLN A 1 91 ? -12.696 13.005 0.268 1.00 83.12 91 GLN A CA 1
ATOM 694 C C . GLN A 1 91 ? -11.235 13.235 -0.122 1.00 83.12 91 GLN A C 1
ATOM 696 O O . GLN A 1 91 ? -10.949 13.505 -1.287 1.00 83.12 91 GLN A O 1
ATOM 701 N N . ILE A 1 92 ? -10.303 13.073 0.821 1.00 81.88 92 ILE A N 1
ATOM 702 C CA . ILE A 1 92 ? -8.879 13.244 0.527 1.00 81.88 92 ILE A CA 1
ATOM 703 C C . ILE A 1 92 ? -8.396 12.141 -0.428 1.00 81.88 92 ILE A C 1
ATOM 705 O O . ILE A 1 92 ? -7.670 12.457 -1.365 1.00 81.88 92 ILE A O 1
ATOM 709 N N . LEU A 1 93 ? -8.846 10.889 -0.264 1.00 83.25 93 LEU A N 1
ATOM 710 C CA . LEU A 1 93 ? -8.553 9.795 -1.202 1.00 83.25 93 LEU A CA 1
ATOM 711 C C . LEU A 1 93 ? -9.025 10.117 -2.625 1.00 83.25 93 LEU A C 1
ATOM 713 O O . LEU A 1 93 ? -8.306 9.866 -3.588 1.00 83.25 93 LEU A O 1
ATOM 717 N N . SER A 1 94 ? -10.224 10.681 -2.768 1.00 84.69 94 SER A N 1
ATOM 718 C CA . SER A 1 94 ? -10.770 11.050 -4.078 1.00 84.69 94 SER A CA 1
ATOM 719 C C . SER A 1 94 ? -9.930 12.145 -4.737 1.00 84.69 94 SER A C 1
ATOM 721 O O . SER A 1 94 ? -9.589 12.037 -5.913 1.00 84.69 94 SER A O 1
ATOM 723 N N . ILE A 1 95 ? -9.535 13.166 -3.969 1.00 86.25 95 ILE A N 1
ATOM 724 C CA . ILE A 1 95 ? -8.694 14.265 -4.460 1.00 86.25 95 ILE A CA 1
ATOM 725 C C . ILE A 1 95 ? -7.297 13.757 -4.834 1.00 86.25 95 ILE A C 1
ATOM 727 O O . ILE A 1 95 ? -6.817 14.056 -5.924 1.00 86.25 95 ILE A O 1
ATOM 731 N N . SER A 1 96 ? -6.647 12.968 -3.972 1.00 83.44 96 SER A N 1
ATOM 732 C CA . SER A 1 96 ? -5.305 12.437 -4.241 1.00 83.44 96 SER A CA 1
ATOM 733 C C . SER A 1 96 ? -5.301 11.509 -5.452 1.00 83.44 96 SER A C 1
ATOM 735 O O . SER A 1 96 ? -4.427 11.625 -6.307 1.00 83.44 96 SER A O 1
ATOM 737 N N . THR A 1 97 ? -6.324 10.663 -5.587 1.00 84.81 97 THR A N 1
ATOM 738 C CA . THR A 1 9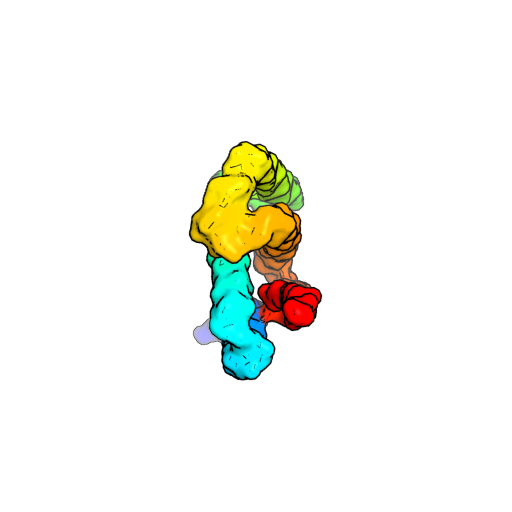7 ? -6.516 9.809 -6.764 1.00 84.81 97 THR A CA 1
ATOM 739 C C . THR A 1 97 ? -6.676 10.639 -8.031 1.00 84.81 97 THR A C 1
ATOM 741 O O . THR A 1 97 ? -6.031 10.348 -9.033 1.00 84.81 97 THR A O 1
ATOM 744 N N . PHE A 1 98 ? -7.499 11.689 -7.995 1.00 88.69 98 PHE A N 1
ATOM 745 C CA . PHE A 1 98 ? -7.714 12.552 -9.153 1.00 88.69 98 PHE A CA 1
ATOM 746 C C . PHE A 1 98 ? -6.426 13.267 -9.584 1.00 88.69 98 PHE A C 1
ATOM 748 O O . PHE A 1 98 ? -6.102 13.300 -10.772 1.00 88.69 98 PHE A O 1
ATOM 755 N N . VAL A 1 99 ? -5.657 13.784 -8.621 1.00 88.12 99 VAL A N 1
ATOM 756 C CA . VAL A 1 99 ? -4.356 14.419 -8.879 1.00 88.12 99 VAL A CA 1
ATOM 757 C C . VAL A 1 99 ? -3.374 13.418 -9.488 1.00 88.12 99 VAL A C 1
ATOM 759 O O . VAL A 1 99 ? -2.775 13.712 -10.520 1.00 88.12 99 VAL A O 1
ATOM 762 N N . LEU A 1 100 ? -3.244 12.226 -8.898 1.00 85.81 100 LEU A N 1
ATOM 763 C CA . LEU A 1 100 ? -2.343 11.180 -9.390 1.00 85.81 100 LEU A CA 1
ATOM 764 C C . LEU A 1 100 ? -2.734 10.700 -10.790 1.00 85.81 100 LEU A C 1
ATOM 766 O O . LEU A 1 100 ? -1.864 10.557 -11.643 1.00 85.81 100 LEU A O 1
ATOM 770 N N . LEU A 1 101 ? -4.028 10.504 -11.050 1.00 88.50 101 LEU A N 1
ATOM 771 C CA . LEU A 1 101 ? -4.527 10.099 -12.362 1.00 88.50 101 LEU A CA 1
ATOM 772 C C . LEU A 1 101 ? -4.246 11.170 -13.419 1.00 88.50 101 LEU A C 1
ATOM 774 O O . LEU A 1 101 ? -3.765 10.848 -14.501 1.00 88.50 101 LEU A O 1
ATOM 778 N N . THR A 1 102 ? -4.493 12.440 -13.095 1.00 89.81 102 THR A N 1
ATOM 779 C CA . THR A 1 102 ? -4.209 13.565 -14.000 1.00 89.81 102 THR A CA 1
ATOM 780 C C . THR A 1 102 ? -2.721 13.634 -14.331 1.00 89.81 102 THR A C 1
ATOM 782 O O . THR A 1 102 ? -2.343 13.758 -15.494 1.00 89.81 102 THR A O 1
ATOM 785 N N . LEU A 1 103 ? -1.864 13.499 -13.318 1.00 88.50 103 LEU A N 1
ATOM 786 C CA . LEU A 1 103 ? -0.416 13.529 -13.492 1.00 88.50 103 LEU A CA 1
ATOM 787 C C . LEU A 1 103 ? 0.063 12.336 -14.332 1.00 88.50 103 LEU A C 1
ATOM 789 O O . LEU A 1 103 ? 0.887 12.503 -15.228 1.00 88.50 103 LEU A O 1
ATOM 793 N N . LEU A 1 104 ? -0.509 11.150 -14.116 1.00 86.88 104 LEU A N 1
ATOM 794 C CA . LEU A 1 104 ? -0.182 9.964 -14.901 1.00 86.88 104 LEU A CA 1
ATOM 795 C C . LEU A 1 104 ? -0.628 10.107 -16.360 1.00 86.88 104 LEU A C 1
ATOM 797 O O . LEU A 1 104 ? 0.152 9.798 -17.250 1.00 86.88 104 LEU A O 1
ATOM 801 N N . LEU A 1 105 ? -1.815 10.654 -16.633 1.00 88.50 105 LEU A N 1
ATOM 802 C CA . LEU A 1 105 ? -2.273 10.909 -18.004 1.00 88.50 105 LEU A CA 1
ATOM 803 C C . LEU A 1 105 ? -1.340 11.864 -18.762 1.00 88.50 105 LEU A C 1
ATOM 805 O O . LEU A 1 105 ? -1.065 11.634 -19.937 1.00 88.50 105 LEU A O 1
ATOM 809 N N . ILE A 1 106 ? -0.803 12.889 -18.095 1.00 92.62 106 ILE A N 1
ATOM 810 C CA . ILE A 1 106 ? 0.117 13.856 -18.715 1.00 92.62 106 ILE A CA 1
ATOM 811 C C . ILE A 1 106 ? 1.515 13.251 -18.928 1.00 92.62 106 ILE A C 1
ATOM 813 O O . ILE A 1 106 ? 2.136 13.492 -19.960 1.00 92.62 106 ILE A O 1
ATOM 817 N N . PHE A 1 107 ? 2.016 12.464 -17.970 1.00 90.38 107 PHE A N 1
ATOM 818 C CA . PHE A 1 107 ? 3.414 12.014 -17.944 1.00 90.38 107 PHE A CA 1
ATOM 819 C C . PHE A 1 107 ? 3.624 10.519 -18.235 1.00 90.38 107 PHE A C 1
ATOM 821 O O . PHE A 1 107 ? 4.755 10.052 -18.102 1.00 90.38 107 PHE A O 1
ATOM 828 N N . HIS A 1 108 ? 2.595 9.764 -18.637 1.00 86.62 108 HIS A N 1
ATOM 829 C CA . HIS A 1 108 ? 2.664 8.300 -18.786 1.00 86.62 108 HIS A CA 1
ATOM 830 C C . HIS A 1 108 ? 3.852 7.817 -19.633 1.00 86.62 108 HIS A C 1
ATOM 832 O O . HIS A 1 108 ? 4.560 6.912 -19.203 1.00 86.62 108 HIS A O 1
ATOM 838 N N . GLU A 1 109 ? 4.131 8.452 -20.773 1.00 85.94 109 GLU A N 1
ATOM 839 C CA . GLU A 1 109 ? 5.251 8.093 -21.663 1.00 85.94 109 GLU A CA 1
ATOM 840 C C . GLU A 1 109 ? 6.635 8.319 -21.035 1.00 85.94 109 GLU A C 1
ATOM 842 O O . GLU A 1 109 ? 7.578 7.548 -21.232 1.00 85.94 109 GLU A O 1
ATOM 847 N N . SER A 1 110 ? 6.788 9.407 -20.279 1.00 88.25 110 SER A N 1
ATOM 848 C CA . SER A 1 110 ? 8.039 9.710 -19.576 1.00 88.25 110 SER A CA 1
ATOM 849 C C . SER A 1 110 ? 8.229 8.771 -18.390 1.00 88.25 110 SER A C 1
ATOM 851 O O . SER A 1 110 ? 9.331 8.279 -18.159 1.00 88.25 110 SER A O 1
ATOM 853 N N . LEU A 1 111 ? 7.142 8.497 -17.667 1.00 84.31 111 LEU A N 1
ATOM 854 C CA . LEU A 1 111 ? 7.138 7.663 -16.474 1.00 84.31 111 LEU A CA 1
ATOM 855 C C . LEU A 1 111 ? 7.372 6.186 -16.823 1.00 84.31 111 LEU A C 1
ATOM 857 O O . LEU A 1 111 ? 8.160 5.527 -16.152 1.00 84.31 111 LEU A O 1
ATOM 861 N N . SER A 1 112 ? 6.774 5.697 -17.914 1.00 87.56 112 SER A N 1
ATOM 862 C CA . SER A 1 112 ? 6.997 4.349 -18.450 1.00 87.56 112 SER A CA 1
ATOM 863 C C . SER A 1 112 ? 8.464 4.122 -18.816 1.00 87.56 112 SER A C 1
ATOM 865 O O . SER A 1 112 ? 9.056 3.132 -18.387 1.00 87.56 112 SER A O 1
ATOM 867 N N . ARG A 1 113 ? 9.100 5.081 -19.504 1.00 85.94 113 ARG A N 1
ATOM 868 C CA . ARG A 1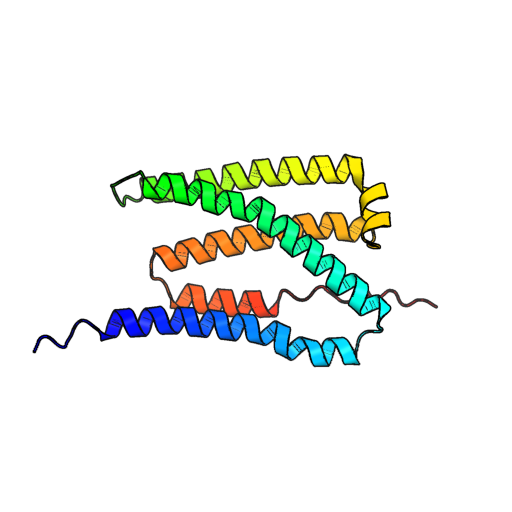 113 ? 10.528 4.995 -19.852 1.00 85.94 113 ARG A CA 1
ATOM 869 C C . ARG A 1 113 ? 11.462 5.081 -18.649 1.00 85.94 113 ARG A C 1
ATOM 871 O O . ARG A 1 113 ? 12.484 4.408 -18.642 1.00 85.94 113 ARG A O 1
ATOM 878 N N . TRP A 1 114 ? 11.132 5.899 -17.650 1.00 84.25 114 TRP A N 1
ATOM 879 C CA . TRP A 1 114 ? 11.948 6.034 -16.438 1.00 84.25 114 TRP A CA 1
ATOM 880 C C . TRP A 1 114 ? 11.877 4.806 -15.533 1.00 84.25 114 TRP A C 1
ATOM 882 O O . TRP A 1 114 ? 12.888 4.381 -14.985 1.00 84.25 114 TRP A O 1
ATOM 892 N N . ILE A 1 115 ? 10.674 4.258 -15.357 1.00 81.81 115 ILE A N 1
ATOM 893 C CA . ILE A 1 115 ? 10.418 3.130 -14.457 1.00 81.81 115 ILE A CA 1
ATOM 894 C C . ILE A 1 115 ? 10.704 1.791 -15.157 1.00 81.81 115 ILE A C 1
ATOM 896 O O . ILE A 1 115 ? 10.928 0.788 -14.486 1.00 81.81 115 ILE A O 1
ATOM 900 N N . GLY A 1 116 ? 10.722 1.769 -16.494 1.00 82.69 116 GLY A N 1
ATOM 901 C CA . GLY A 1 116 ? 10.896 0.550 -17.283 1.00 82.69 116 GLY A CA 1
ATOM 902 C C . GLY A 1 116 ? 9.666 -0.362 -17.254 1.00 82.69 116 GLY A C 1
ATOM 903 O O . GLY A 1 116 ? 9.792 -1.559 -17.479 1.00 82.69 116 GLY A O 1
ATOM 904 N N . LEU A 1 117 ? 8.486 0.189 -16.949 1.00 83.19 117 LEU A N 1
ATOM 905 C CA . LEU A 1 117 ? 7.216 -0.539 -16.903 1.00 83.19 117 LEU A CA 1
ATOM 906 C C . LEU A 1 117 ? 6.300 -0.104 -18.039 1.00 83.19 117 LEU A C 1
ATOM 908 O O . LEU A 1 117 ? 6.259 1.072 -18.400 1.00 83.19 117 LEU A O 1
ATOM 912 N N . ASP A 1 118 ? 5.511 -1.044 -18.552 1.00 85.50 118 ASP A N 1
ATOM 913 C CA . ASP A 1 118 ? 4.483 -0.747 -19.547 1.00 85.50 118 ASP A CA 1
ATOM 914 C C . ASP A 1 118 ? 3.451 0.255 -18.997 1.00 85.50 118 ASP A C 1
ATOM 916 O O . ASP A 1 118 ? 3.083 0.227 -17.817 1.00 85.50 118 ASP A O 1
ATOM 920 N N . VAL A 1 119 ? 2.927 1.107 -19.876 1.00 80.62 119 VAL A N 1
ATOM 921 C CA . VAL A 1 119 ? 1.894 2.102 -19.566 1.00 80.62 119 VAL A CA 1
ATOM 922 C C . VAL A 1 119 ? 0.659 1.436 -18.950 1.00 80.62 119 VAL A C 1
ATOM 924 O O . VAL A 1 119 ? 0.050 1.982 -18.032 1.00 80.62 119 VAL A O 1
ATOM 927 N N . GLN A 1 120 ? 0.319 0.216 -19.372 1.00 83.94 120 GLN A N 1
ATOM 928 C CA . GLN A 1 120 ? -0.794 -0.534 -18.784 1.00 83.94 120 GLN A CA 1
ATOM 929 C C . GLN A 1 120 ? -0.591 -0.810 -17.285 1.00 83.94 120 GLN A C 1
ATOM 931 O O . GLN A 1 120 ? -1.518 -0.629 -16.492 1.00 83.94 120 GLN A O 1
ATOM 936 N N . TRP A 1 121 ? 0.621 -1.198 -16.874 1.00 82.06 121 TRP A N 1
ATOM 937 C CA . TRP A 1 121 ? 0.946 -1.486 -15.472 1.00 82.06 121 TRP A CA 1
ATOM 938 C C . TRP A 1 121 ? 0.889 -0.236 -14.5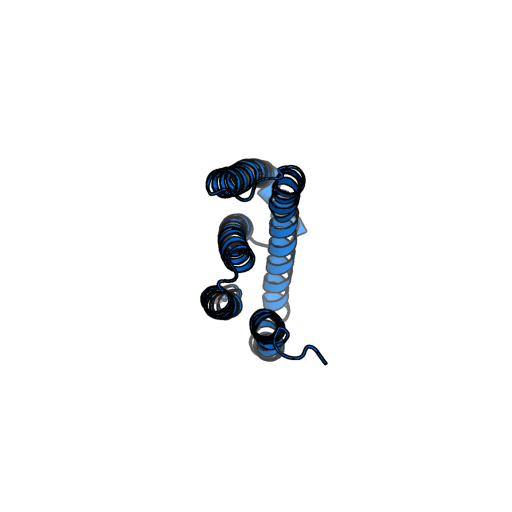96 1.00 82.06 121 TRP A C 1
ATOM 940 O O . TRP A 1 121 ? 0.486 -0.316 -13.439 1.00 82.06 121 TRP A O 1
ATOM 950 N N . LEU A 1 122 ? 1.213 0.929 -15.153 1.00 84.06 122 LEU A N 1
ATOM 951 C CA . LEU A 1 122 ? 1.083 2.216 -14.473 1.00 84.06 122 LEU A CA 1
ATOM 952 C C . LEU A 1 122 ? -0.379 2.521 -14.089 1.00 84.06 122 LEU A C 1
ATOM 954 O O . LEU A 1 122 ? -0.654 2.880 -12.941 1.00 84.06 122 LEU A O 1
ATOM 958 N N . PHE A 1 123 ? -1.331 2.301 -15.002 1.00 84.38 123 PHE A N 1
ATOM 959 C CA . PHE A 1 123 ? -2.763 2.461 -14.708 1.00 84.38 123 PHE A CA 1
ATOM 960 C C . PHE A 1 123 ? -3.288 1.400 -13.732 1.00 84.38 123 PHE A C 1
ATOM 962 O O . PHE A 1 123 ? -4.019 1.735 -12.795 1.00 84.38 123 PHE A O 1
ATOM 969 N N . TRP A 1 124 ? -2.875 0.137 -13.893 1.00 84.81 124 TRP A N 1
ATOM 970 C CA . TRP A 1 124 ? -3.193 -0.918 -12.924 1.00 84.81 124 TRP A CA 1
ATOM 971 C C . TRP A 1 124 ? -2.646 -0.598 -11.531 1.00 84.81 124 TRP A C 1
ATOM 973 O O . TRP A 1 124 ? -3.329 -0.844 -10.539 1.00 84.81 124 TRP A O 1
ATOM 983 N N . GLY A 1 125 ? -1.467 0.019 -11.444 1.00 84.50 125 GLY A N 1
ATOM 984 C CA . GLY A 1 125 ? -0.862 0.466 -10.192 1.00 84.50 125 GLY A CA 1
ATOM 985 C C . GLY A 1 125 ? -1.745 1.449 -9.427 1.00 84.50 125 GLY A C 1
ATOM 986 O O . GLY A 1 125 ? -1.935 1.282 -8.224 1.00 84.50 125 GLY A O 1
ATOM 987 N N . ILE A 1 126 ? -2.363 2.417 -10.113 1.00 83.81 126 ILE A N 1
ATOM 988 C CA . ILE A 1 126 ? -3.331 3.338 -9.494 1.00 83.81 126 ILE A CA 1
ATOM 989 C C . ILE A 1 126 ? -4.548 2.573 -8.965 1.00 83.81 126 ILE A C 1
ATOM 991 O O . ILE A 1 126 ? -4.941 2.762 -7.813 1.00 83.81 126 ILE A O 1
ATOM 995 N N . PHE A 1 127 ? -5.137 1.689 -9.775 1.00 85.00 127 PHE A N 1
ATOM 996 C CA . PHE A 1 127 ? -6.320 0.923 -9.372 1.00 85.00 127 PHE A CA 1
ATOM 997 C C . PHE A 1 127 ? -6.047 0.032 -8.148 1.00 85.00 127 PHE A C 1
ATOM 999 O O . PHE A 1 127 ? -6.836 -0.018 -7.195 1.00 85.00 127 PHE A O 1
ATOM 1006 N N . VAL A 1 128 ? -4.890 -0.632 -8.146 1.00 85.12 128 VAL A N 1
ATOM 1007 C CA . VAL A 1 128 ? -4.419 -1.447 -7.026 1.00 85.12 128 VAL A CA 1
ATOM 1008 C C . VAL A 1 128 ? -4.171 -0.567 -5.801 1.00 85.12 128 VAL A C 1
ATOM 1010 O O . VAL A 1 128 ? -4.666 -0.894 -4.727 1.00 85.12 128 VAL A O 1
ATOM 1013 N N . ALA A 1 129 ? -3.501 0.581 -5.942 1.00 83.69 129 ALA A N 1
ATOM 1014 C CA . ALA A 1 129 ? -3.251 1.498 -4.830 1.00 83.69 129 ALA A CA 1
ATOM 1015 C C . ALA A 1 129 ? -4.553 1.975 -4.164 1.00 83.69 129 ALA A C 1
ATOM 1017 O O . ALA A 1 129 ? -4.669 1.899 -2.941 1.00 83.69 129 ALA A O 1
ATOM 1018 N N . ILE A 1 130 ? -5.565 2.380 -4.942 1.00 82.19 130 ILE A N 1
ATOM 1019 C CA . ILE A 1 130 ? -6.889 2.767 -4.416 1.00 82.19 130 ILE A CA 1
ATOM 1020 C C . ILE A 1 130 ? -7.504 1.619 -3.610 1.00 82.19 130 ILE A C 1
ATOM 1022 O O . ILE A 1 130 ? -7.979 1.821 -2.489 1.00 82.19 130 ILE A O 1
ATOM 1026 N N . SER A 1 131 ? -7.455 0.404 -4.156 1.00 83.69 131 SER A N 1
ATOM 1027 C CA . SER A 1 131 ? -7.982 -0.795 -3.500 1.00 83.69 131 SER A CA 1
ATOM 1028 C C . SER A 1 131 ? -7.267 -1.074 -2.172 1.00 83.69 131 SER A C 1
ATOM 1030 O O . SER A 1 131 ? -7.922 -1.307 -1.153 1.00 83.69 131 SER A O 1
ATOM 1032 N N . LEU A 1 132 ? -5.933 -0.968 -2.150 1.00 81.56 132 LEU A N 1
ATOM 1033 C CA . LEU A 1 132 ? -5.112 -1.115 -0.942 1.00 81.56 132 LEU A CA 1
ATOM 1034 C C . LEU A 1 132 ? -5.486 -0.088 0.132 1.00 81.56 132 LEU A C 1
ATOM 1036 O O . LEU A 1 132 ? -5.565 -0.423 1.315 1.00 81.56 132 LEU A O 1
ATOM 1040 N N . ILE A 1 133 ? -5.759 1.156 -0.260 1.00 78.50 133 ILE A N 1
ATOM 1041 C CA . ILE A 1 133 ? -6.121 2.218 0.684 1.00 78.50 133 ILE A CA 1
ATOM 1042 C C . ILE A 1 133 ? -7.521 1.992 1.259 1.00 78.50 133 ILE A C 1
ATOM 1044 O O . ILE A 1 133 ? -7.722 2.169 2.459 1.00 78.50 133 ILE A O 1
ATOM 1048 N N . ILE A 1 134 ? -8.486 1.548 0.450 1.00 81.12 134 ILE A N 1
ATOM 1049 C CA . ILE A 1 134 ? -9.827 1.179 0.935 1.00 81.12 134 ILE A CA 1
ATOM 1050 C C . ILE A 1 134 ? -9.728 0.039 1.958 1.00 81.12 134 ILE A C 1
ATOM 1052 O O . ILE A 1 134 ? -10.365 0.090 3.016 1.00 81.12 134 ILE A O 1
ATOM 1056 N N . ILE A 1 135 ? -8.885 -0.959 1.679 1.00 80.69 135 ILE A N 1
ATOM 1057 C CA . ILE A 1 135 ? -8.586 -2.055 2.605 1.00 80.69 135 ILE A CA 1
ATOM 1058 C C . ILE A 1 135 ? -7.962 -1.517 3.899 1.00 80.69 135 ILE A C 1
ATOM 1060 O O . ILE A 1 135 ? -8.440 -1.855 4.985 1.00 80.69 135 ILE A O 1
ATOM 1064 N N . GLN A 1 136 ? -6.967 -0.628 3.817 1.00 77.00 136 GLN A N 1
ATOM 1065 C CA . GLN A 1 136 ? -6.362 -0.003 4.998 1.00 77.00 136 GLN A CA 1
ATOM 1066 C C . GLN A 1 136 ? -7.361 0.823 5.813 1.00 77.00 136 GLN A C 1
ATOM 1068 O O . GLN A 1 136 ? -7.370 0.736 7.041 1.00 77.00 136 GLN A O 1
ATOM 1073 N N . LEU A 1 137 ? -8.239 1.589 5.161 1.00 76.62 137 LEU A N 1
ATOM 1074 C CA . LEU A 1 137 ? -9.297 2.337 5.836 1.00 76.62 137 LEU A CA 1
ATOM 1075 C C . LEU A 1 137 ? -10.243 1.392 6.580 1.00 76.62 137 LEU A C 1
ATOM 1077 O O . LEU A 1 137 ? -10.605 1.658 7.726 1.00 76.62 137 LEU A O 1
ATOM 1081 N N . ARG A 1 138 ? -10.612 0.258 5.977 1.00 78.00 138 ARG A N 1
ATOM 1082 C CA . ARG A 1 138 ? -11.451 -0.751 6.634 1.00 78.00 138 ARG A CA 1
ATOM 1083 C C . ARG A 1 138 ? -10.750 -1.394 7.831 1.00 78.00 138 ARG A C 1
ATOM 1085 O O . ARG A 1 138 ? -11.371 -1.560 8.883 1.00 78.00 138 ARG A O 1
ATOM 1092 N N . LEU A 1 139 ? -9.468 -1.720 7.689 1.00 73.38 139 LEU A N 1
ATOM 1093 C CA . LEU A 1 139 ? -8.645 -2.265 8.767 1.00 73.38 139 LEU A CA 1
ATOM 1094 C C . LEU A 1 139 ? -8.509 -1.262 9.924 1.00 73.38 139 LEU A C 1
ATOM 1096 O O . LEU A 1 139 ? -8.743 -1.633 11.076 1.00 73.38 139 LEU A O 1
ATOM 1100 N N . SER A 1 140 ? -8.247 0.020 9.645 1.00 70.12 140 SER A N 1
ATOM 1101 C CA . SER A 1 140 ? -8.122 1.051 10.688 1.00 70.12 140 SER A CA 1
ATOM 1102 C C . SER A 1 140 ? -9.425 1.236 11.474 1.00 70.12 140 SER A C 1
ATOM 1104 O O . SER A 1 140 ? -9.409 1.376 12.699 1.00 70.12 140 SER A O 1
ATOM 1106 N N . GLN A 1 141 ? -10.578 1.127 10.805 1.00 70.12 141 GLN A N 1
ATOM 1107 C CA . GLN A 1 141 ? -11.895 1.146 11.445 1.00 70.12 141 GLN A CA 1
ATOM 1108 C C . GLN A 1 141 ? -12.086 -0.023 12.418 1.00 70.12 141 GLN A C 1
ATOM 1110 O O . GLN A 1 141 ? -12.577 0.167 13.535 1.00 70.12 141 GLN A O 1
ATOM 1115 N N . TRP A 1 142 ? -11.697 -1.238 12.023 1.00 67.50 142 TRP A N 1
ATOM 1116 C CA . TRP A 1 142 ? -11.780 -2.407 12.901 1.00 67.50 142 TRP A CA 1
ATOM 1117 C C . TRP A 1 142 ? -10.811 -2.329 14.078 1.00 67.50 142 TRP A C 1
ATOM 1119 O O . TRP A 1 142 ? -11.188 -2.721 15.186 1.00 67.50 142 TRP A O 1
ATOM 1129 N N . GLN A 1 143 ? -9.628 -1.751 13.870 1.00 66.00 143 GLN A N 1
ATOM 1130 C CA . GLN A 1 143 ? -8.648 -1.512 14.924 1.00 66.00 143 GLN A CA 1
ATOM 1131 C C . GLN A 1 143 ? -9.170 -0.509 15.967 1.00 66.00 143 GLN A C 1
ATOM 1133 O O . GLN A 1 143 ? -9.141 -0.796 17.164 1.00 66.00 143 GLN A O 1
ATOM 1138 N N . VAL A 1 144 ? -9.753 0.616 15.530 1.00 65.38 144 VAL A N 1
ATOM 1139 C CA . VAL A 1 144 ? -10.380 1.613 16.423 1.00 65.38 144 VAL A CA 1
ATOM 1140 C C . VAL A 1 144 ? -11.567 1.021 17.191 1.00 65.38 144 VAL A C 1
ATOM 1142 O O . VAL A 1 144 ? -11.725 1.282 18.381 1.00 65.38 144 VAL A O 1
ATOM 1145 N N . ARG A 1 145 ? -12.383 0.175 16.548 1.00 65.25 145 ARG A N 1
ATOM 1146 C CA . ARG A 1 145 ? -13.533 -0.501 17.183 1.00 65.25 145 ARG A CA 1
ATOM 1147 C C . ARG A 1 145 ? -13.144 -1.718 18.036 1.00 65.25 145 ARG A C 1
ATOM 1149 O O . ARG A 1 145 ? -14.033 -2.433 18.495 1.00 65.25 145 ARG A O 1
ATOM 1156 N N . LYS A 1 146 ? -11.844 -1.985 18.226 1.00 65.62 146 LYS A N 1
ATOM 1157 C CA . LYS A 1 146 ? -11.297 -3.148 18.951 1.00 65.62 146 LYS A CA 1
ATOM 1158 C C . LYS A 1 146 ? -11.802 -4.509 18.432 1.00 65.62 146 LYS A C 1
ATOM 1160 O O . LYS A 1 146 ? -11.792 -5.495 19.166 1.00 65.62 146 LYS A O 1
ATOM 1165 N N . LYS A 1 147 ? -12.208 -4.600 17.159 1.00 64.12 147 LYS A N 1
ATOM 1166 C CA . LYS A 1 147 ? -12.678 -5.843 16.519 1.00 64.12 147 LYS A CA 1
ATOM 1167 C C . LYS A 1 147 ? -11.501 -6.649 15.958 1.00 64.12 147 LYS A C 1
ATOM 1169 O O . LYS A 1 147 ? -11.378 -6.834 14.748 1.00 64.12 147 LYS A O 1
ATOM 1174 N N . ALA A 1 148 ? -10.649 -7.143 16.855 1.00 61.19 148 ALA A N 1
ATOM 1175 C CA . ALA A 1 148 ? -9.373 -7.777 16.513 1.00 61.19 148 ALA A CA 1
ATOM 1176 C C . ALA A 1 148 ? -9.507 -9.026 15.614 1.00 61.19 148 ALA A C 1
ATOM 1178 O O . ALA A 1 148 ? -8.674 -9.238 14.740 1.00 61.19 148 ALA A O 1
ATOM 1179 N N . GLY A 1 149 ? -10.574 -9.822 15.765 1.00 66.38 149 GLY A N 1
ATOM 1180 C CA . GLY A 1 149 ? -10.786 -11.025 14.944 1.00 66.38 149 GLY A CA 1
ATOM 1181 C C . GLY A 1 149 ? -11.065 -10.728 13.464 1.00 66.38 149 GLY A C 1
ATOM 1182 O O . GLY A 1 149 ? -10.472 -11.350 12.588 1.00 66.38 149 GLY A O 1
ATOM 1183 N N . GLN A 1 150 ? -11.919 -9.736 13.175 1.00 68.69 150 GLN A N 1
ATOM 1184 C CA . GLN A 1 150 ? -12.224 -9.320 11.794 1.00 68.69 150 GLN A CA 1
ATOM 1185 C C . GLN A 1 150 ? -11.007 -8.673 11.124 1.00 68.69 150 GLN A C 1
ATOM 1187 O O . GLN A 1 150 ? -10.748 -8.910 9.948 1.00 68.69 150 GLN A O 1
ATOM 1192 N N . PHE A 1 151 ? -10.240 -7.903 11.900 1.00 72.06 151 PHE A N 1
ATOM 1193 C CA . PHE A 1 151 ? -8.974 -7.326 11.465 1.00 72.06 151 PHE A CA 1
ATOM 1194 C C . PHE A 1 151 ? -7.959 -8.410 11.083 1.00 72.06 151 PHE A C 1
ATOM 1196 O O . PHE A 1 151 ? -7.441 -8.393 9.971 1.00 72.06 151 PHE A O 1
ATOM 1203 N N . GLY A 1 152 ? -7.722 -9.379 11.974 1.00 62.50 152 GLY A N 1
ATOM 1204 C CA . GLY A 1 152 ? -6.722 -10.422 11.759 1.00 62.50 152 GLY A CA 1
ATOM 1205 C C . GLY A 1 152 ? -7.019 -11.289 10.537 1.00 62.50 152 GLY A C 1
ATOM 1206 O O . GLY A 1 152 ? -6.143 -11.479 9.697 1.00 62.50 152 GLY A O 1
ATOM 1207 N N . ALA A 1 153 ? -8.265 -11.751 10.385 1.00 72.88 153 ALA A N 1
ATOM 1208 C CA . ALA A 1 153 ? -8.657 -12.575 9.241 1.00 72.88 153 ALA A CA 1
ATOM 1209 C C . ALA A 1 153 ? -8.485 -11.833 7.903 1.00 72.88 153 ALA A C 1
ATOM 1211 O O . ALA A 1 153 ? -7.931 -12.382 6.951 1.00 72.88 153 ALA A O 1
ATOM 1212 N N . PHE A 1 154 ? -8.918 -10.570 7.836 1.00 74.44 154 PHE A N 1
ATOM 1213 C CA . PHE A 1 154 ? -8.834 -9.786 6.605 1.00 74.44 154 PHE A CA 1
ATOM 1214 C C . PHE A 1 154 ? -7.399 -9.367 6.269 1.00 74.44 154 PHE A C 1
ATOM 1216 O O . PHE A 1 154 ? -7.036 -9.324 5.097 1.00 74.44 154 PHE A O 1
ATOM 1223 N N . GLN A 1 155 ? -6.563 -9.100 7.278 1.00 72.62 155 GLN A N 1
ATOM 1224 C CA . GLN A 1 155 ? -5.167 -8.735 7.058 1.00 72.62 155 GLN A CA 1
ATOM 1225 C C . GLN A 1 155 ? -4.343 -9.906 6.509 1.00 72.62 155 GLN A C 1
ATOM 1227 O O . GLN A 1 155 ? -3.570 -9.716 5.572 1.00 72.62 155 GLN A O 1
ATOM 1232 N N . VAL A 1 156 ? -4.545 -11.120 7.032 1.00 73.00 156 VAL A N 1
ATOM 1233 C CA . VAL A 1 156 ? -3.881 -12.327 6.512 1.00 73.00 156 VAL A CA 1
ATOM 1234 C C . VAL A 1 156 ? -4.325 -12.617 5.077 1.00 73.00 156 VAL A C 1
ATOM 1236 O O . VAL A 1 156 ? -3.486 -12.890 4.222 1.00 73.00 156 VAL A O 1
ATOM 1239 N N . PHE A 1 157 ? -5.624 -12.486 4.788 1.00 75.81 157 PHE A N 1
ATOM 1240 C CA . PHE A 1 157 ? -6.152 -12.648 3.431 1.00 75.81 157 PHE A CA 1
ATOM 1241 C C . PHE A 1 157 ? -5.547 -11.635 2.447 1.00 75.81 157 PHE A C 1
ATOM 1243 O O . PHE A 1 157 ? -5.095 -12.004 1.367 1.00 75.81 157 PHE A O 1
ATOM 1250 N N . HIS A 1 158 ? -5.479 -10.364 2.841 1.00 72.50 158 HIS A N 1
ATOM 1251 C CA . HIS A 1 158 ? -4.851 -9.314 2.044 1.00 72.50 158 HIS A CA 1
ATOM 1252 C C . HIS A 1 158 ? -3.357 -9.582 1.788 1.00 72.50 158 HIS A C 1
ATOM 1254 O O . HIS A 1 158 ? -2.900 -9.451 0.653 1.00 72.50 158 HIS A O 1
ATOM 1260 N N . GLY A 1 159 ? -2.604 -10.002 2.812 1.00 67.50 159 GLY A N 1
ATOM 1261 C CA . GLY A 1 159 ? -1.184 -10.342 2.678 1.00 67.50 159 GLY A CA 1
ATOM 1262 C C . GLY A 1 159 ? -0.916 -11.462 1.667 1.00 67.50 159 GLY A C 1
ATOM 1263 O O . GLY A 1 159 ? 0.111 -11.440 0.995 1.00 67.50 159 GLY A O 1
ATOM 1264 N N . ALA A 1 160 ? -1.861 -12.392 1.500 1.00 67.00 160 ALA A N 1
ATOM 1265 C CA . ALA A 1 160 ? -1.787 -13.450 0.492 1.00 67.00 160 ALA A CA 1
ATOM 1266 C C . ALA A 1 160 ? -2.027 -12.966 -0.947 1.00 67.00 160 ALA A C 1
ATOM 1268 O O . ALA A 1 160 ? -1.571 -13.617 -1.881 1.00 67.00 160 ALA A O 1
ATOM 1269 N N . PHE A 1 161 ? -2.723 -11.843 -1.143 1.00 64.69 161 PHE A N 1
ATOM 1270 C CA . PHE A 1 161 ? -3.163 -11.381 -2.466 1.00 64.69 161 PHE A CA 1
ATOM 1271 C C . PHE A 1 161 ? -2.297 -10.253 -3.057 1.00 64.69 161 PHE A C 1
ATOM 1273 O O . PHE A 1 161 ? -2.429 -9.924 -4.229 1.00 64.69 161 PHE A O 1
ATOM 1280 N N . VAL A 1 162 ? -1.375 -9.674 -2.278 1.00 63.81 162 VAL A N 1
ATOM 1281 C CA . VAL A 1 162 ? -0.474 -8.561 -2.674 1.00 63.81 162 VAL A CA 1
ATOM 1282 C C . VAL A 1 162 ? 0.626 -8.964 -3.681 1.00 63.81 162 VAL A C 1
ATOM 1284 O O . VAL A 1 162 ? 1.581 -8.230 -3.933 1.00 63.81 162 VAL A O 1
ATOM 1287 N N . ILE A 1 163 ? 0.498 -10.124 -4.316 1.00 57.59 163 ILE A N 1
ATOM 1288 C CA . ILE A 1 163 ? 1.475 -10.628 -5.280 1.00 57.59 163 ILE A CA 1
ATOM 1289 C C . ILE A 1 163 ? 0.985 -10.253 -6.683 1.00 57.59 163 ILE A C 1
ATOM 1291 O O . ILE A 1 163 ? -0.109 -10.679 -7.062 1.00 57.59 163 ILE A O 1
ATOM 1295 N N . PRO A 1 164 ? 1.744 -9.460 -7.462 1.00 53.97 164 PRO A N 1
ATOM 1296 C CA . PRO A 1 164 ? 1.323 -9.106 -8.809 1.00 53.97 164 PRO A CA 1
ATOM 1297 C C . PRO A 1 164 ? 1.218 -10.365 -9.688 1.00 53.97 164 PRO A C 1
ATOM 1299 O O . PRO A 1 164 ? 2.056 -11.267 -9.575 1.00 53.97 164 PRO A O 1
ATOM 1302 N N . PRO A 1 165 ? 0.193 -10.454 -10.554 1.00 50.47 165 PRO A N 1
ATOM 1303 C CA . PRO A 1 165 ? 0.033 -11.586 -11.454 1.00 50.47 165 PRO A CA 1
ATOM 1304 C C . PRO A 1 165 ? 1.222 -11.664 -12.417 1.00 50.47 165 PRO A C 1
ATOM 1306 O O . PRO A 1 165 ? 1.657 -10.654 -12.968 1.00 50.47 165 PRO A O 1
ATOM 1309 N N . LYS A 1 166 ? 1.747 -12.876 -12.629 1.00 50.72 166 LYS A N 1
ATOM 1310 C CA . LYS A 1 166 ? 2.817 -13.125 -13.599 1.00 50.72 166 LYS A CA 1
ATOM 1311 C C . LYS A 1 166 ? 2.341 -12.703 -14.992 1.00 50.72 166 LYS A C 1
ATOM 1313 O O . LYS A 1 166 ? 1.341 -13.222 -15.488 1.00 50.72 166 LYS A O 1
ATOM 1318 N N . ASN A 1 167 ? 3.072 -11.790 -15.626 1.00 49.78 167 ASN A N 1
ATOM 1319 C CA . ASN A 1 167 ? 2.861 -11.441 -17.023 1.00 49.78 167 ASN A CA 1
ATOM 1320 C C . ASN A 1 167 ? 3.302 -12.631 -17.892 1.00 49.78 167 ASN A C 1
ATOM 1322 O O . ASN A 1 167 ? 4.495 -12.895 -18.028 1.00 49.78 167 ASN A O 1
ATOM 1326 N N . ASN A 1 168 ? 2.354 -13.376 -18.464 1.00 45.31 168 ASN A N 1
ATOM 1327 C CA . ASN A 1 168 ? 2.646 -14.377 -19.493 1.00 45.31 168 ASN A CA 1
ATOM 1328 C C . ASN A 1 168 ? 2.918 -13.661 -20.824 1.00 45.31 168 ASN A C 1
ATOM 1330 O O . ASN A 1 168 ? 2.165 -13.805 -21.784 1.00 45.31 168 ASN A O 1
ATOM 1334 N N . ARG A 1 169 ? 4.015 -12.906 -20.912 1.00 44.97 169 ARG A N 1
ATOM 1335 C CA . ARG A 1 169 ? 4.645 -12.699 -22.215 1.00 44.97 169 ARG A CA 1
ATOM 1336 C C . ARG A 1 169 ? 5.463 -13.946 -22.517 1.00 44.97 169 ARG A C 1
ATOM 1338 O O . ARG A 1 169 ? 6.654 -14.022 -22.231 1.00 44.97 169 ARG A O 1
ATOM 1345 N N . GLY A 1 170 ? 4.766 -14.954 -23.039 1.00 40.50 170 GLY A N 1
ATOM 1346 C CA . GLY A 1 170 ? 5.402 -15.942 -23.893 1.00 40.50 170 GLY A CA 1
ATOM 1347 C C . GLY A 1 170 ? 5.926 -15.184 -25.102 1.00 40.50 170 GLY A C 1
ATOM 1348 O O . GLY A 1 170 ? 5.144 -14.788 -25.959 1.00 40.50 170 GLY A O 1
ATOM 1349 N N . PHE A 1 171 ? 7.219 -14.891 -25.095 1.00 36.81 171 PHE A N 1
ATOM 1350 C CA . PHE A 1 171 ? 7.916 -14.515 -26.309 1.00 36.81 171 PHE A CA 1
ATOM 1351 C C . PHE A 1 171 ? 8.376 -15.816 -26.958 1.00 36.81 171 PHE A C 1
ATOM 1353 O O . PHE A 1 171 ? 9.179 -16.552 -26.377 1.00 36.81 171 PHE A O 1
ATOM 1360 N N . GLU A 1 172 ? 7.760 -16.110 -28.103 1.00 33.47 172 GLU A N 1
ATOM 1361 C CA . GLU A 1 172 ? 8.452 -16.736 -29.233 1.00 33.47 172 GLU A CA 1
ATOM 1362 C C . GLU A 1 172 ? 9.758 -15.990 -29.548 1.00 33.47 172 GLU A C 1
ATOM 1364 O O . GLU A 1 172 ? 9.799 -14.751 -29.343 1.00 33.47 172 GLU A O 1
#

Foldseek 3Di:
DDPDPPPLVVVLVVLVVVLVVLLVVLVVVCVVVCVVPDDPVLVLQQVLLVVLLVVLLVLLVVQLVVLVVVVVPDDDPDPVSVVVSVVSSVVSLVVSLVVLVVVCVVCVVVVCVVSVHDSVSSVVSSVVSSVVSVLVSVLVVCVVVSVSVVNSVSSSVVSNVPGDDRPPPPDD

InterPro domains:
  IPR002797 Polysaccharide biosynthesis protein [PF01943] (10-137)
  IPR050833 Polysaccharide Biosynthesis and Transport [PTHR30250] (7-157)

Radius of gyration: 19.65 Å; chains: 1; bounding box: 37×37×74 Å

Secondary structure (DSSP, 8-state):
---STTHHHHHHHHHHHHHHHHHHHHHHHHHHHHHHHS-HHHHHHHHHHHHHHHHHHHHHHHHHHHHHHHHHH-----HHHHHHHHHHHHHHHHHHHHHHHHHHHHHHHHHHHHHT--HHHHHHHHHHHHHHHHHHHHHHHHHHTT-HHHHHHHHHHHHHH-SPPP------

pLDDT: mean 72.89, std 12.37, range [33.47, 92.62]

Organism: NCBI:txid1905677